Protein AF-A0A392W8B8-F1 (afdb_monomer)

Radius of gyration: 12.73 Å; Cα contacts (8 Å, |Δi|>4): 26; chains: 1; bounding box: 28×15×41 Å

Mean predicted aligned error: 6.77 Å

Solvent-accessible surface area (backbone atoms only — not comparable to full-atom values): 3220 Å² total; per-residue (Å²): 135,85,77,87,68,85,64,61,88,53,84,65,79,83,55,98,84,44,55,72,62,32,51,57,49,40,53,52,27,34,49,66,74,33,64,65,57,42,46,26,73,76,72,55,73,80,80,84,127

Organism: NCBI:txid97028

pLDDT: mean 82.85, std 12.92, range [44.91, 93.31]

Secondary structure (DSSP, 8-state):
-----S-SSSPPPP-TT-HHHHHHHHHHHHHHH-HHHHHHHHH-PPPP-

Foldseek 3Di:
DDDPPDDLCDQDDDDPPCVVVNVVSNLSNQVVVDPVSSVCVVPNDDDDD

Structure (mmCIF, N/CA/C/O backbone):
data_AF-A0A392W8B8-F1
#
_entry.id   AF-A0A392W8B8-F1
#
loop_
_atom_site.group_PDB
_atom_site.id
_atom_site.type_symbol
_atom_site.label_atom_id
_atom_site.label_alt_id
_atom_site.label_comp_id
_atom_site.label_asym_id
_atom_site.label_entity_id
_atom_site.label_seq_id
_atom_site.pdbx_PDB_ins_code
_atom_site.Cartn_x
_atom_site.Cartn_y
_atom_site.Cartn_z
_atom_site.occupancy
_atom_site.B_iso_or_equiv
_atom_site.auth_seq_id
_atom_site.auth_comp_id
_atom_site.auth_asym_id
_atom_site.auth_atom_id
_atom_site.pdbx_PDB_model_num
ATOM 1 N N . MET A 1 1 ? 1.880 -5.473 -24.438 1.00 44.91 1 MET A N 1
ATOM 2 C CA . MET A 1 1 ? 2.602 -4.825 -23.319 1.00 44.91 1 MET A CA 1
ATOM 3 C C . MET A 1 1 ? 1.633 -3.854 -22.683 1.00 44.91 1 MET A C 1
ATOM 5 O O . MET A 1 1 ? 1.506 -2.706 -23.098 1.00 44.91 1 MET A O 1
ATOM 9 N N . ASP A 1 2 ? 0.815 -4.389 -21.792 1.00 48.25 2 ASP A N 1
ATOM 10 C CA . ASP A 1 2 ? -0.431 -3.772 -21.368 1.00 48.25 2 ASP A CA 1
ATOM 11 C C . ASP A 1 2 ? -0.195 -2.681 -20.325 1.00 48.25 2 ASP A C 1
ATOM 13 O O . ASP A 1 2 ? 0.006 -2.936 -19.147 1.00 48.25 2 ASP A O 1
ATOM 17 N N . LYS A 1 3 ? -0.183 -1.441 -20.822 1.00 55.06 3 LYS A N 1
ATOM 18 C CA . LYS A 1 3 ? -1.016 -0.311 -20.380 1.00 55.06 3 LYS A CA 1
ATOM 19 C C . LYS A 1 3 ? -1.460 -0.289 -18.899 1.00 55.06 3 LYS A C 1
ATOM 21 O O . LYS A 1 3 ? -2.640 -0.073 -18.629 1.00 55.06 3 LYS A O 1
ATOM 26 N N . GLU A 1 4 ? -0.545 -0.320 -17.929 1.00 59.56 4 GLU A N 1
ATOM 27 C CA . GLU A 1 4 ? -0.796 0.245 -16.581 1.00 59.56 4 GLU A CA 1
ATOM 28 C C . GLU A 1 4 ? -0.806 1.793 -16.615 1.00 59.56 4 GLU A C 1
ATOM 30 O O . GLU A 1 4 ? -0.195 2.496 -15.813 1.00 59.56 4 GLU A O 1
ATOM 35 N N . GLY A 1 5 ? -1.503 2.360 -17.601 1.00 55.41 5 GLY A N 1
ATOM 36 C CA . GLY A 1 5 ? -1.656 3.795 -17.771 1.00 55.41 5 GLY A CA 1
ATOM 37 C C . GLY A 1 5 ? -2.736 4.346 -16.845 1.00 55.41 5 GLY A C 1
ATOM 38 O O . GLY A 1 5 ? -3.926 4.134 -17.066 1.00 55.41 5 GLY A O 1
ATOM 39 N N . GLY A 1 6 ? -2.320 5.091 -15.822 1.00 58.91 6 GLY A N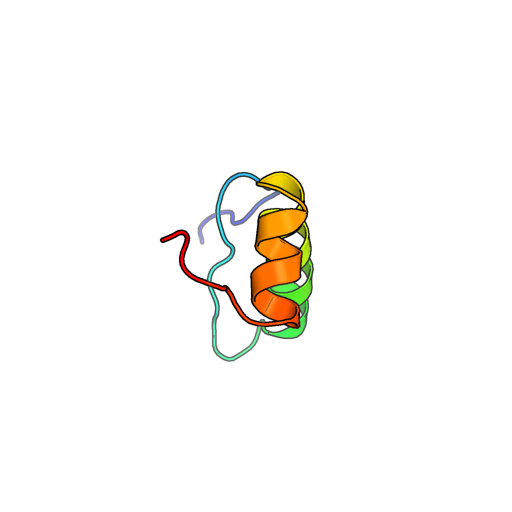 1
ATOM 40 C CA . GLY A 1 6 ? -3.093 6.175 -15.201 1.00 58.91 6 GLY A CA 1
ATOM 41 C C . GLY A 1 6 ? -4.180 5.800 -14.192 1.00 58.91 6 GLY A C 1
ATOM 42 O O . GLY A 1 6 ? -4.460 6.602 -13.302 1.00 58.91 6 GLY A O 1
ATOM 43 N N . ASN A 1 7 ? -4.753 4.600 -14.238 1.00 61.53 7 ASN A N 1
ATOM 44 C CA . ASN A 1 7 ? -5.936 4.302 -13.433 1.00 61.53 7 ASN A CA 1
ATOM 45 C C . ASN A 1 7 ? -5.614 4.155 -11.928 1.00 61.53 7 ASN A C 1
ATOM 47 O O . ASN A 1 7 ? -4.774 3.348 -11.542 1.00 61.53 7 ASN A O 1
ATOM 51 N N . VAL A 1 8 ? -6.263 4.962 -11.083 1.00 64.25 8 VAL A N 1
ATOM 52 C CA . VAL A 1 8 ? -6.152 4.930 -9.606 1.00 64.25 8 VAL A CA 1
ATOM 53 C C . VAL A 1 8 ? -7.221 4.050 -8.954 1.00 64.25 8 VAL A C 1
ATOM 55 O O . VAL A 1 8 ? -7.327 4.017 -7.734 1.00 64.25 8 VAL A O 1
ATOM 58 N N . THR A 1 9 ? -8.032 3.358 -9.762 1.00 67.00 9 THR A N 1
ATOM 59 C CA . THR A 1 9 ? -9.073 2.422 -9.297 1.00 67.00 9 THR A CA 1
ATOM 60 C C . THR A 1 9 ? -8.619 0.966 -9.305 1.00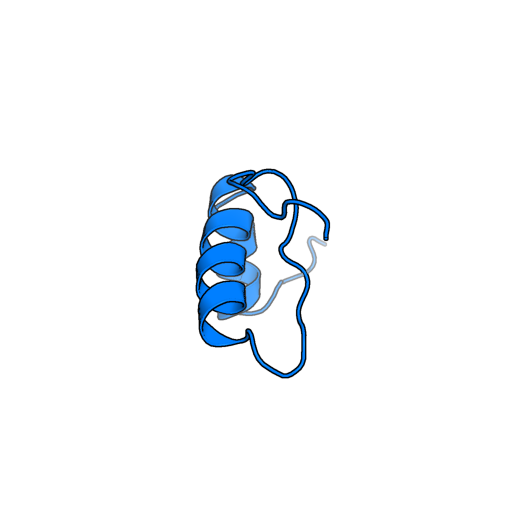 67.00 9 THR A C 1
ATOM 62 O O . THR A 1 9 ? -9.356 0.091 -8.859 1.00 67.00 9 THR A O 1
ATOM 65 N N . ARG A 1 10 ? -7.408 0.682 -9.800 1.00 79.00 10 ARG A N 1
ATOM 66 C CA . ARG A 1 10 ? -6.821 -0.660 -9.806 1.00 79.00 10 ARG A CA 1
ATOM 67 C C . ARG A 1 10 ? -5.476 -0.641 -9.081 1.00 79.00 10 ARG A C 1
ATOM 69 O O . ARG A 1 10 ? -4.699 0.289 -9.310 1.00 79.00 10 ARG A O 1
ATOM 76 N N . PRO A 1 11 ? -5.194 -1.634 -8.223 1.00 80.62 11 PRO A N 1
ATOM 77 C CA . PRO A 1 11 ? -3.901 -1.734 -7.569 1.00 80.62 11 PRO A CA 1
ATOM 78 C C . PRO A 1 11 ? -2.800 -1.995 -8.613 1.00 80.62 11 PRO A C 1
ATOM 80 O O . PRO A 1 11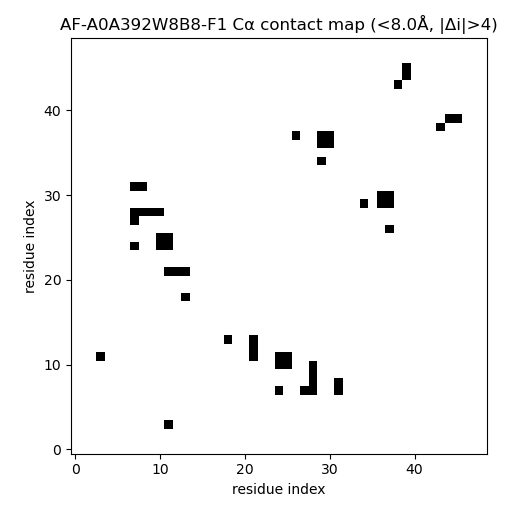 ? -3.021 -2.798 -9.523 1.00 80.62 11 PRO A O 1
ATOM 83 N N . PRO A 1 12 ? -1.632 -1.335 -8.502 1.00 86.44 12 PRO A N 1
ATOM 84 C CA . PRO A 1 12 ? -0.500 -1.576 -9.394 1.00 86.44 12 PRO A CA 1
ATOM 85 C C . PRO A 1 12 ? 0.091 -2.973 -9.164 1.00 86.44 12 PRO A C 1
ATOM 87 O O . PRO A 1 12 ? 0.149 -3.451 -8.023 1.00 86.44 12 PRO A O 1
ATOM 90 N N . LEU A 1 13 ? 0.584 -3.613 -10.223 1.00 88.44 13 LEU A N 1
ATOM 91 C CA . LEU A 1 13 ? 1.273 -4.895 -10.129 1.00 88.44 13 LEU A CA 1
ATOM 92 C C . LEU A 1 13 ? 2.691 -4.711 -9.573 1.00 88.44 13 LEU A C 1
ATOM 94 O O . LEU A 1 13 ? 3.493 -3.942 -10.109 1.00 88.44 13 LEU A O 1
ATOM 98 N N . LEU A 1 14 ? 3.017 -5.434 -8.499 1.00 90.00 14 LEU A N 1
ATOM 99 C CA . LEU A 1 14 ? 4.387 -5.482 -7.992 1.00 90.00 14 LEU A CA 1
ATOM 100 C C . LEU A 1 14 ? 5.207 -6.460 -8.832 1.00 90.00 14 LEU A C 1
ATOM 102 O O . LEU A 1 14 ? 4.827 -7.615 -9.011 1.0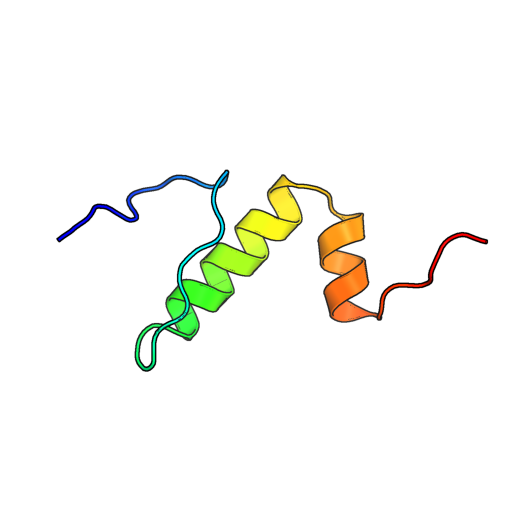0 90.00 14 LEU A O 1
ATOM 106 N N . THR A 1 15 ? 6.350 -5.994 -9.314 1.00 91.25 15 THR A N 1
ATOM 107 C CA . THR A 1 15 ? 7.357 -6.787 -10.021 1.00 91.25 15 THR A CA 1
ATOM 108 C C . THR A 1 15 ? 8.714 -6.598 -9.346 1.00 91.25 15 THR A C 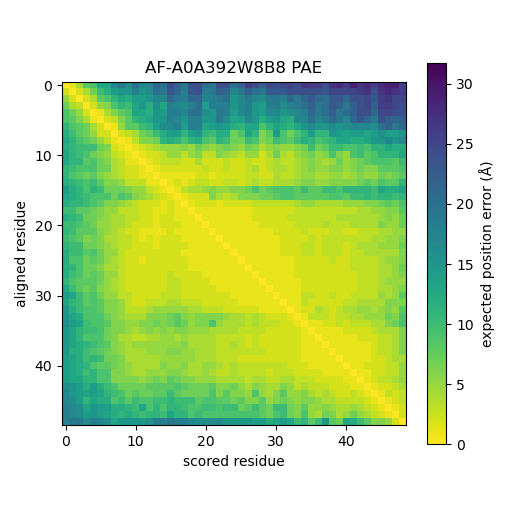1
ATOM 110 O O . THR A 1 15 ? 8.878 -5.740 -8.478 1.00 91.25 15 THR A O 1
ATOM 113 N N . ASN A 1 16 ? 9.720 -7.361 -9.768 1.00 89.38 16 ASN A N 1
ATOM 114 C CA . ASN A 1 16 ? 11.042 -7.328 -9.139 1.00 89.38 16 ASN A CA 1
ATOM 115 C C . ASN A 1 16 ? 11.80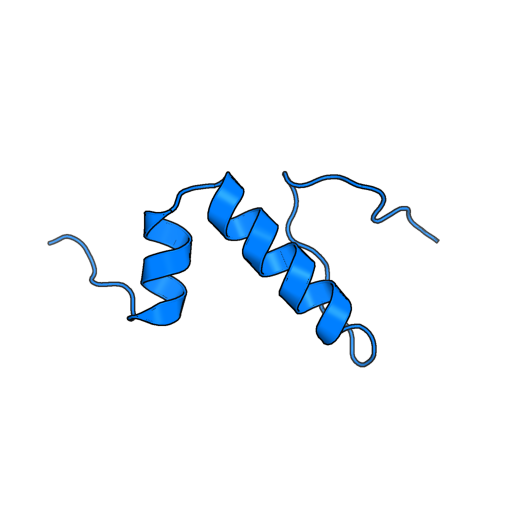9 -6.005 -9.341 1.00 89.38 16 ASN A C 1
ATOM 117 O O . ASN A 1 16 ? 12.784 -5.770 -8.635 1.00 89.38 16 ASN A O 1
ATOM 121 N N . SER A 1 17 ? 11.407 -5.149 -10.288 1.00 93.31 17 SER A N 1
ATOM 122 C CA . SER A 1 17 ? 12.159 -3.941 -10.670 1.00 93.31 17 SER A CA 1
ATOM 123 C C . SER A 1 17 ? 11.400 -2.622 -10.502 1.00 93.31 17 SER A C 1
ATOM 125 O O . SER A 1 17 ? 11.993 -1.563 -10.686 1.00 93.31 17 SER A O 1
ATOM 127 N N . ASN A 1 18 ? 10.108 -2.642 -10.154 1.00 92.69 18 ASN A N 1
ATOM 128 C CA . ASN A 1 18 ? 9.264 -1.439 -10.151 1.00 92.69 18 ASN A CA 1
ATOM 129 C C . ASN A 1 18 ? 8.870 -0.947 -8.751 1.00 92.69 18 ASN A C 1
ATOM 131 O O . ASN A 1 18 ? 7.917 -0.179 -8.644 1.00 92.69 18 ASN A O 1
ATOM 135 N N . TYR A 1 19 ? 9.567 -1.363 -7.688 1.00 92.38 19 TYR A N 1
ATOM 136 C CA . TYR A 1 19 ? 9.129 -1.116 -6.310 1.00 92.38 19 TYR A CA 1
ATOM 137 C C . TYR A 1 19 ? 8.857 0.364 -5.996 1.00 92.38 19 TYR A C 1
ATOM 139 O O . TYR A 1 19 ? 7.813 0.669 -5.429 1.00 92.38 19 TYR A O 1
ATOM 147 N N . ASP A 1 20 ? 9.723 1.298 -6.401 1.00 92.94 20 ASP A N 1
ATOM 148 C CA . ASP A 1 20 ? 9.531 2.727 -6.097 1.00 92.94 20 ASP A CA 1
ATOM 149 C C . ASP A 1 20 ? 8.289 3.318 -6.783 1.00 92.94 20 ASP A C 1
ATOM 151 O O . ASP A 1 20 ? 7.503 4.060 -6.175 1.00 92.94 20 ASP A O 1
ATOM 155 N N . TYR A 1 21 ? 8.070 2.936 -8.043 1.00 89.00 21 TYR A N 1
ATOM 156 C CA . TYR A 1 21 ? 6.873 3.298 -8.797 1.00 89.00 21 TYR A CA 1
ATOM 157 C C . TYR A 1 21 ? 5.624 2.653 -8.187 1.00 89.00 21 TYR A C 1
ATOM 159 O O . TYR A 1 21 ? 4.634 3.334 -7.903 1.00 89.00 21 TYR A O 1
ATOM 167 N N . TRP A 1 22 ? 5.696 1.348 -7.925 1.00 91.06 22 TRP A N 1
ATOM 168 C CA . TRP A 1 22 ? 4.634 0.557 -7.322 1.00 91.06 22 TRP A CA 1
ATOM 169 C C . TRP A 1 22 ? 4.215 1.128 -5.970 1.00 91.06 22 TRP A C 1
ATOM 171 O O . TRP A 1 22 ? 3.030 1.357 -5.743 1.00 91.06 22 TRP A O 1
ATOM 181 N N . LYS A 1 23 ? 5.179 1.441 -5.101 1.00 91.62 23 LYS A N 1
ATOM 182 C CA . LYS A 1 23 ? 4.951 2.001 -3.767 1.00 91.62 23 LYS A CA 1
ATOM 183 C C . LYS A 1 23 ? 4.203 3.324 -3.860 1.00 91.62 23 LYS A C 1
ATOM 185 O O . LYS A 1 23 ? 3.192 3.502 -3.186 1.00 91.62 23 LYS A O 1
ATOM 190 N N . SER A 1 24 ? 4.650 4.227 -4.730 1.00 91.44 24 SER A N 1
ATOM 191 C CA . SER A 1 24 ? 4.011 5.535 -4.918 1.00 91.44 24 SER A CA 1
ATOM 192 C C . SER A 1 24 ? 2.567 5.402 -5.418 1.00 91.44 24 SER A C 1
ATOM 194 O O . SER A 1 24 ? 1.663 6.071 -4.914 1.00 91.44 24 SER A O 1
ATOM 196 N N . ARG A 1 25 ? 2.318 4.490 -6.367 1.00 90.19 25 ARG A N 1
ATOM 197 C CA . ARG A 1 25 ? 0.975 4.214 -6.902 1.00 90.19 25 ARG A CA 1
ATOM 198 C C . ARG A 1 25 ? 0.077 3.499 -5.893 1.00 90.19 25 ARG A C 1
ATOM 200 O O . ARG A 1 25 ? -1.100 3.833 -5.808 1.00 90.19 25 ARG A O 1
ATOM 207 N N . MET A 1 26 ? 0.618 2.572 -5.108 1.00 90.38 26 MET A N 1
ATOM 208 C CA . MET A 1 26 ? -0.123 1.839 -4.083 1.00 90.38 26 MET A CA 1
ATOM 209 C C . MET A 1 26 ? -0.566 2.767 -2.948 1.00 90.38 26 MET A C 1
ATOM 211 O O . MET A 1 26 ? -1.714 2.700 -2.521 1.00 90.38 26 MET A O 1
ATOM 215 N N . ILE A 1 27 ? 0.295 3.694 -2.512 1.00 90.50 27 ILE A N 1
ATOM 216 C CA . ILE A 1 27 ? -0.083 4.728 -1.535 1.00 90.50 27 ILE A CA 1
ATOM 217 C C . ILE A 1 27 ? -1.253 5.564 -2.071 1.00 90.50 27 ILE A C 1
ATOM 219 O O . ILE A 1 27 ? -2.243 5.756 -1.366 1.00 90.50 27 ILE A O 1
ATOM 223 N N . ALA A 1 28 ? -1.171 6.024 -3.324 1.00 89.50 28 ALA A N 1
ATOM 224 C CA . ALA A 1 28 ? -2.237 6.807 -3.949 1.00 89.50 28 ALA A CA 1
ATOM 225 C C . ALA A 1 28 ? -3.549 6.012 -4.096 1.00 89.50 28 ALA A C 1
ATOM 227 O O . ALA A 1 28 ? -4.618 6.557 -3.836 1.00 89.50 28 ALA A O 1
ATOM 228 N N . PHE A 1 29 ? -3.469 4.729 -4.461 1.00 88.62 29 PHE A N 1
ATOM 229 C CA . PHE A 1 29 ? -4.613 3.817 -4.550 1.00 88.62 29 PHE A CA 1
ATOM 230 C C . PHE A 1 29 ? -5.290 3.609 -3.186 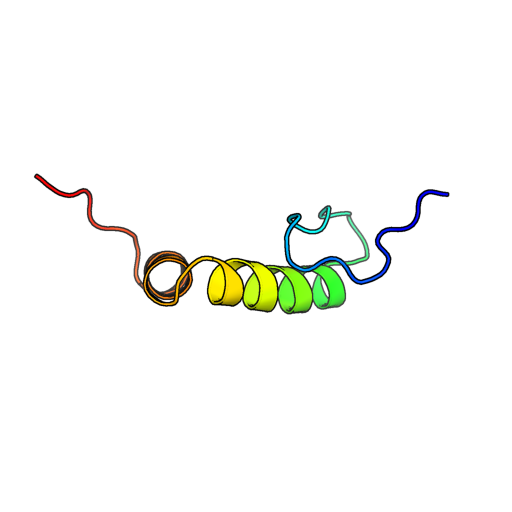1.00 88.62 29 PHE A C 1
ATOM 232 O O . PHE A 1 29 ? -6.500 3.750 -3.058 1.00 88.62 29 PHE A O 1
ATOM 239 N N . LEU A 1 30 ? -4.531 3.331 -2.124 1.00 90.31 30 LEU A N 1
ATOM 240 C CA . LEU A 1 30 ? -5.113 3.127 -0.792 1.00 90.31 30 LEU A CA 1
ATOM 241 C C . LEU A 1 30 ? -5.752 4.410 -0.246 1.00 90.31 30 LEU A C 1
ATOM 243 O O . LEU A 1 30 ? -6.811 4.353 0.375 1.00 90.31 30 LEU A O 1
ATOM 247 N N . MET A 1 31 ? -5.133 5.563 -0.511 1.00 87.81 31 MET A N 1
ATOM 248 C CA . MET A 1 31 ? -5.679 6.871 -0.147 1.00 87.81 31 MET A CA 1
ATOM 249 C C . MET A 1 31 ? -6.935 7.240 -0.950 1.00 87.81 31 MET A C 1
ATOM 251 O O . MET A 1 31 ? -7.782 7.947 -0.408 1.00 87.81 31 MET A O 1
ATOM 255 N N . SER A 1 32 ? -7.073 6.781 -2.203 1.00 87.56 32 SER A N 1
ATOM 256 C CA . SER A 1 32 ? -8.284 6.995 -3.011 1.00 87.56 32 SER A CA 1
ATOM 257 C C . SER A 1 32 ? -9.453 6.106 -2.581 1.00 87.56 32 SER A C 1
ATOM 259 O O . SER A 1 32 ? -10.599 6.517 -2.733 1.00 87.56 32 SER A O 1
ATOM 261 N N . VAL A 1 33 ? -9.176 4.920 -2.023 1.00 88.25 33 VAL A N 1
ATOM 262 C CA . VAL A 1 33 ? -10.197 4.032 -1.445 1.00 88.25 33 VAL A CA 1
ATOM 263 C C . VAL A 1 33 ? -10.758 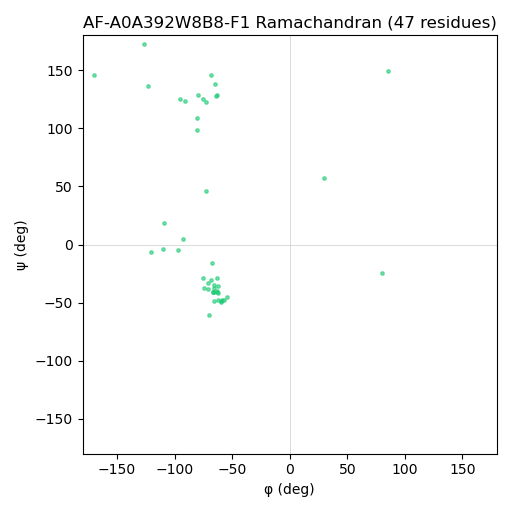4.629 -0.157 1.00 88.25 33 VAL A C 1
ATOM 265 O O . VAL A 1 33 ? -11.957 4.873 -0.072 1.00 88.25 33 VAL A O 1
ATOM 268 N N . ASP A 1 34 ? -9.904 4.849 0.846 1.00 87.75 34 ASP A N 1
ATOM 269 C CA . ASP A 1 34 ? -10.262 5.559 2.074 1.00 87.75 34 ASP A CA 1
ATOM 270 C C . ASP A 1 34 ? -9.011 5.863 2.914 1.00 87.75 34 ASP A C 1
ATOM 272 O O . ASP A 1 34 ? -8.082 5.059 3.037 1.00 87.75 34 ASP A O 1
ATOM 276 N N . AR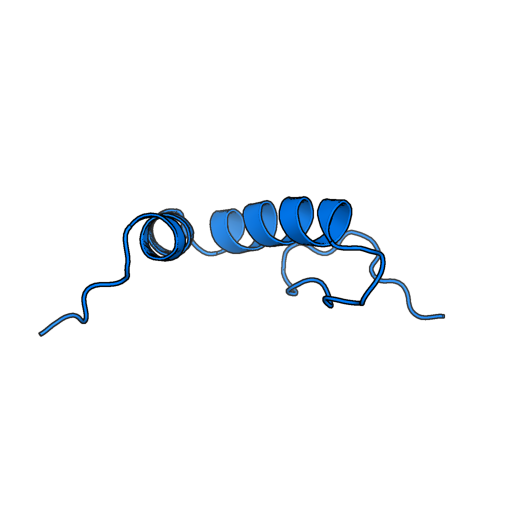G A 1 35 ? -9.008 7.007 3.603 1.00 85.94 35 ARG A N 1
ATOM 277 C CA . ARG A 1 35 ? -7.887 7.393 4.472 1.00 85.94 35 ARG A CA 1
ATOM 278 C C . ARG A 1 35 ? -7.691 6.420 5.643 1.00 85.94 35 ARG A C 1
ATOM 280 O O . ARG A 1 35 ? -6.562 6.279 6.122 1.00 85.94 35 ARG A O 1
ATOM 287 N N . ARG A 1 36 ? -8.745 5.752 6.134 1.00 87.69 36 ARG A N 1
ATOM 288 C CA . ARG A 1 36 ? -8.624 4.740 7.201 1.00 87.69 36 ARG A CA 1
ATOM 289 C C . ARG A 1 36 ? -7.948 3.479 6.677 1.00 87.69 36 ARG A C 1
ATOM 291 O O . ARG A 1 36 ? -7.163 2.901 7.422 1.00 87.69 36 ARG A O 1
ATOM 298 N N . THR A 1 37 ? -8.148 3.123 5.408 1.00 89.00 37 THR A N 1
ATOM 299 C CA . THR A 1 37 ? -7.453 2.002 4.755 1.00 89.00 37 THR A CA 1
ATOM 300 C C . THR A 1 37 ? -5.940 2.212 4.754 1.00 89.00 37 THR A C 1
ATOM 302 O O . THR A 1 37 ? -5.200 1.348 5.219 1.00 89.00 37 THR A O 1
ATOM 305 N N . TRP A 1 38 ? -5.451 3.386 4.336 1.00 89.25 38 TRP A N 1
ATOM 306 C CA . TRP A 1 38 ? -4.013 3.684 4.414 1.00 89.25 38 TRP A CA 1
ATOM 307 C C . TRP A 1 38 ? -3.493 3.699 5.860 1.00 89.25 38 TRP A C 1
ATOM 309 O O . TRP A 1 38 ? -2.421 3.173 6.161 1.00 89.25 38 TRP A O 1
ATOM 319 N N . LYS A 1 39 ? -4.271 4.262 6.791 1.00 89.44 39 LYS A N 1
ATOM 320 C CA . LYS A 1 39 ? -3.904 4.295 8.212 1.00 89.44 39 LYS A CA 1
ATOM 321 C C . LYS A 1 39 ? -3.788 2.891 8.816 1.00 89.44 39 LYS A C 1
ATOM 323 O O . LYS A 1 39 ? -2.907 2.691 9.647 1.00 89.44 39 LYS A O 1
ATOM 328 N N . ALA A 1 40 ? -4.624 1.947 8.389 1.00 92.00 40 ALA A N 1
ATOM 329 C CA . ALA A 1 40 ? -4.567 0.551 8.812 1.00 92.00 40 ALA A CA 1
ATOM 330 C C . ALA A 1 40 ? -3.283 -0.151 8.333 1.00 92.00 40 ALA A C 1
ATOM 332 O O . ALA A 1 40 ? -2.699 -0.933 9.074 1.00 92.00 40 ALA A O 1
ATOM 333 N N . VAL A 1 41 ? -2.775 0.190 7.144 1.00 89.12 41 VAL A N 1
ATOM 334 C CA . VAL A 1 41 ? -1.470 -0.308 6.670 1.00 89.12 41 VAL A CA 1
ATOM 335 C C . VAL A 1 41 ? -0.318 0.238 7.518 1.00 89.12 41 VAL A C 1
ATOM 337 O O . VAL A 1 41 ? 0.605 -0.498 7.846 1.00 89.12 41 VAL A O 1
ATOM 340 N N . LEU A 1 42 ? -0.373 1.518 7.903 1.00 89.44 42 LEU A N 1
ATOM 341 C CA . LEU A 1 42 ? 0.686 2.146 8.701 1.00 89.44 42 LEU A CA 1
ATOM 342 C C . LEU A 1 42 ? 0.691 1.730 10.174 1.00 89.44 42 LEU A C 1
ATOM 344 O O . LEU A 1 42 ? 1.755 1.667 10.783 1.00 89.44 42 LEU A O 1
ATOM 348 N N . LYS A 1 43 ? -0.488 1.548 10.773 1.00 92.56 43 LYS A N 1
ATOM 349 C CA . LYS A 1 43 ? -0.641 1.366 12.226 1.00 92.56 43 LYS A CA 1
ATOM 350 C C . LYS A 1 43 ? -1.060 -0.044 12.632 1.00 92.56 43 LYS A C 1
ATOM 352 O O . LYS A 1 43 ? -1.139 -0.310 13.825 1.00 92.56 43 LYS A O 1
ATOM 357 N N . GLY A 1 44 ? -1.317 -0.920 11.664 1.00 88.94 44 GLY A N 1
ATOM 358 C CA . GLY A 1 44 ? -2.055 -2.155 11.890 1.00 88.94 44 GLY A CA 1
ATOM 359 C C . GLY A 1 44 ? -3.564 -1.917 11.810 1.00 88.94 44 GLY A C 1
ATOM 360 O O . GLY A 1 44 ? -4.065 -0.822 12.086 1.00 88.94 44 GLY A O 1
ATOM 361 N N . TRP A 1 45 ? -4.285 -2.944 11.371 1.00 90.31 45 TRP A N 1
ATOM 362 C CA . TRP A 1 45 ? -5.741 -2.950 11.344 1.00 90.31 45 TRP A CA 1
ATOM 363 C C . TRP A 1 45 ? -6.277 -3.629 12.602 1.00 90.31 45 TRP A C 1
ATOM 365 O O . TRP A 1 45 ? -5.946 -4.785 12.855 1.00 90.31 45 TRP A O 1
ATOM 375 N N . ASP A 1 46 ? -7.143 -2.933 13.337 1.00 85.50 46 ASP A N 1
ATOM 376 C CA . ASP A 1 46 ? -7.922 -3.539 14.413 1.00 85.50 46 ASP A CA 1
ATOM 377 C C . ASP A 1 46 ? -9.253 -4.046 13.856 1.00 85.50 46 ASP A C 1
ATOM 379 O O . ASP A 1 46 ? -10.030 -3.286 13.266 1.00 85.50 46 ASP A O 1
ATOM 383 N N . HIS A 1 47 ? -9.516 -5.338 14.049 1.00 84.06 47 HIS A N 1
ATOM 384 C CA . HIS A 1 47 ? -10.769 -5.954 13.630 1.00 84.06 47 HIS A CA 1
ATOM 385 C C . HIS A 1 47 ? -11.941 -5.343 14.419 1.00 84.06 47 HIS A C 1
ATOM 387 O O . HIS A 1 47 ? -11.881 -5.309 15.654 1.00 84.06 47 HIS A O 1
ATOM 393 N N . PRO A 1 48 ? -13.008 -4.861 13.755 1.00 84.50 48 PRO A N 1
ATOM 394 C CA . PRO A 1 48 ? -14.209 -4.439 14.463 1.00 84.50 48 PRO A CA 1
ATOM 395 C C . PRO A 1 48 ? -14.828 -5.653 15.170 1.00 84.50 48 PRO A C 1
ATOM 397 O O . PRO A 1 48 ? -14.995 -6.700 14.553 1.00 84.50 48 PRO A O 1
ATOM 400 N N . LYS A 1 49 ? -15.102 -5.516 16.471 1.00 76.44 49 LYS A N 1
ATOM 401 C CA . LYS A 1 49 ? -15.774 -6.546 17.278 1.00 76.44 49 LYS A CA 1
ATOM 402 C C . LYS A 1 49 ? -17.251 -6.665 16.931 1.00 76.44 49 LYS A C 1
ATOM 404 O O . LYS A 1 49 ? -17.846 -5.622 16.577 1.00 76.44 49 LYS A O 1
#

Sequence (49 aa):
MDKEGGNVTRPPLLTNSNYDYWKSRMIAFLMSVDRRTWKAVLKGWDHPK